Protein AF-A0A811RXB8-F1 (afdb_monomer)

Secondary structure (DSSP, 8-state):
-HHHHHHHHHHHHTTT---HHHHHHHHHHHSHHHHHHHHHHHT-------TT--------------------PPPPHHHHHHHHHHS-------SS--SPPHHHHHHHHHHHHHHHHHHHHHHHHHHHHHTS--TT--GGG--

Sequence (143 aa):
MVLKIAHEWFKGQNKDKSFIYGYLWKVSKEMPKWRRIIQEESTTKRTKLSNSGAYTSSSNQDTEGETISKEERPEGQKKAKARIKGSGKSAAPTPLSNQPSQNMVMYHEALSMKAKTARDKKYKTYLKLLAVDTSNFNEKEKK

Radius of gyration: 33.47 Å; Cα contacts (8 Å, |Δi|>4): 13; chains: 1; bounding box: 54×60×97 Å

Foldseek 3Di:
DVVVVVVVVCCVVPVPDDPVVVVVVVVVCPDPVNVVVVVCVVVDPDDPPDVVRDDDDDDDDPDDDDDDDPPPDPDPPVVVVCVVVVPPDDVDDDPPDPDDPPVVVVVVVVVVVVVVVVVVVVVVVVVVVVPDDCPPPDPVPPD

Mean predicted aligned error: 21.94 Å

Structure (mmCIF, N/CA/C/O backbone):
data_AF-A0A811RXB8-F1
#
_entry.id   AF-A0A811RXB8-F1
#
loop_
_atom_site.group_PDB
_atom_site.id
_atom_site.type_symbol
_atom_site.label_atom_id
_atom_site.label_alt_id
_atom_site.label_comp_id
_atom_site.label_asym_id
_atom_site.label_entity_id
_atom_site.label_seq_id
_atom_site.pdbx_PDB_ins_code
_atom_site.Cartn_x
_atom_site.Cartn_y
_atom_site.Cartn_z
_atom_site.occupancy
_atom_site.B_iso_or_equiv
_atom_site.auth_seq_id
_atom_site.auth_comp_id
_atom_site.auth_asym_id
_atom_site.auth_atom_id
_atom_site.pdbx_PDB_model_num
ATOM 1 N N . MET A 1 1 ? -13.850 7.694 27.747 1.00 64.62 1 MET A N 1
ATOM 2 C CA . MET A 1 1 ? -14.971 8.655 27.629 1.00 64.62 1 MET A CA 1
ATOM 3 C C . MET A 1 1 ? -15.059 9.296 26.245 1.00 64.62 1 MET A C 1
ATOM 5 O O . MET A 1 1 ? -16.130 9.235 25.664 1.00 64.62 1 MET A O 1
ATOM 9 N N . VAL A 1 2 ? -13.958 9.788 25.664 1.00 81.56 2 VAL A N 1
ATOM 10 C CA . VAL A 1 2 ? -13.931 10.514 24.370 1.00 81.56 2 VAL A CA 1
ATOM 11 C C . VAL A 1 2 ? -14.690 9.833 23.216 1.00 81.56 2 VAL A C 1
ATOM 13 O O . VAL A 1 2 ? -15.493 10.476 22.553 1.00 81.56 2 VAL A O 1
ATOM 16 N N . LEU A 1 3 ? -14.506 8.524 23.001 1.00 83.56 3 LEU A N 1
ATOM 17 C CA . LEU A 1 3 ? -15.167 7.817 21.892 1.00 83.56 3 LEU A CA 1
ATOM 18 C C . LEU A 1 3 ? -16.700 7.782 22.017 1.00 83.56 3 LEU A C 1
ATOM 20 O O . LEU A 1 3 ? -17.389 7.818 21.005 1.00 83.56 3 LEU A O 1
ATOM 24 N N . LYS A 1 4 ? -17.233 7.707 23.246 1.00 84.38 4 LYS A N 1
ATOM 25 C CA . LYS A 1 4 ? -18.686 7.696 23.482 1.00 84.38 4 LYS A CA 1
ATOM 26 C C . LYS A 1 4 ? -19.295 9.058 23.138 1.00 84.38 4 LYS A C 1
ATOM 28 O O . LYS A 1 4 ? -20.268 9.106 22.401 1.00 84.38 4 LYS A O 1
ATOM 33 N N . ILE A 1 5 ? -18.635 10.138 23.561 1.00 87.56 5 ILE A N 1
ATOM 34 C CA . ILE A 1 5 ? -19.033 11.519 23.249 1.00 87.56 5 ILE A CA 1
ATOM 35 C C . ILE A 1 5 ? -19.011 11.751 21.731 1.00 87.56 5 ILE A C 1
ATOM 37 O O . ILE A 1 5 ? -19.980 12.240 21.160 1.00 87.56 5 ILE A O 1
ATOM 41 N N . ALA A 1 6 ? -17.939 11.327 21.053 1.00 85.81 6 ALA A N 1
ATOM 42 C CA . ALA A 1 6 ? -17.837 11.438 19.598 1.00 85.81 6 ALA A CA 1
ATOM 43 C C . ALA A 1 6 ? -18.934 10.639 18.867 1.00 85.81 6 ALA A C 1
ATOM 45 O O . ALA A 1 6 ? -19.450 11.086 17.845 1.00 85.81 6 ALA A O 1
ATOM 46 N N . HIS A 1 7 ? -19.309 9.473 19.400 1.00 83.94 7 HIS A N 1
ATOM 47 C CA . HIS A 1 7 ? -20.385 8.651 18.852 1.00 83.94 7 HIS A CA 1
ATOM 48 C C . HIS A 1 7 ? -21.756 9.328 18.987 1.00 83.94 7 HIS A C 1
ATOM 50 O O . HIS A 1 7 ? -22.525 9.349 18.029 1.00 83.94 7 HIS A O 1
ATOM 56 N N . GLU A 1 8 ? -22.043 9.917 20.149 1.00 85.50 8 GLU A N 1
ATOM 57 C CA . GLU A 1 8 ? -23.279 10.667 20.406 1.00 85.50 8 GLU A CA 1
ATOM 58 C C . GLU A 1 8 ? -23.393 11.896 19.496 1.00 85.50 8 GLU A C 1
ATOM 60 O O . GLU A 1 8 ? -24.432 12.108 18.869 1.00 85.50 8 GLU A O 1
ATOM 65 N N . TRP A 1 9 ? -22.299 12.644 19.333 1.00 83.69 9 TRP A N 1
ATOM 66 C CA . TRP A 1 9 ? -22.228 13.778 18.407 1.00 83.69 9 TRP A CA 1
ATOM 67 C C . TRP A 1 9 ? -22.458 13.356 16.953 1.00 83.69 9 TRP A C 1
ATOM 69 O O . TRP A 1 9 ? -23.209 14.003 16.221 1.00 83.69 9 TRP A O 1
ATOM 79 N N . PHE A 1 10 ? -21.847 12.248 16.527 1.00 85.88 10 PHE A N 1
ATOM 80 C CA . PHE A 1 10 ? -22.019 11.734 15.171 1.00 85.88 10 PHE A CA 1
ATOM 81 C C . PHE A 1 10 ? -23.464 11.299 14.902 1.00 85.88 10 PHE A C 1
ATOM 83 O O . PHE A 1 10 ? -23.996 11.591 13.828 1.00 85.88 10 PHE A O 1
ATOM 90 N N . LYS A 1 11 ? -24.110 10.653 15.882 1.00 83.00 11 LYS A N 1
ATOM 91 C CA . LYS A 1 11 ? -25.493 10.173 15.771 1.00 83.00 11 LYS A CA 1
ATOM 92 C C . LYS A 1 11 ? -26.480 11.316 15.513 1.00 83.00 11 LYS A C 1
ATOM 94 O O . LYS A 1 11 ? -27.349 11.173 14.658 1.00 83.00 11 LYS A O 1
ATOM 99 N N . GLY A 1 12 ? -26.298 12.462 16.175 1.00 79.19 12 GLY A N 1
ATOM 100 C CA . GLY A 1 12 ? -27.150 13.642 15.981 1.00 79.19 12 GLY A CA 1
ATOM 101 C C . GLY A 1 12 ? -27.058 14.269 14.583 1.00 79.19 12 GLY A C 1
ATOM 102 O O . GLY A 1 12 ? -28.029 14.846 14.108 1.00 79.19 12 GLY A O 1
ATOM 103 N N . GLN A 1 13 ? -25.916 14.133 13.902 1.00 76.56 13 GLN A N 1
ATOM 104 C CA . GLN A 1 13 ? -25.669 14.763 12.596 1.00 76.56 13 GLN A CA 1
ATOM 105 C C . GLN A 1 13 ? -25.908 13.820 11.402 1.00 76.56 13 GLN A C 1
ATOM 107 O O . GLN A 1 13 ? -26.140 14.281 10.287 1.00 76.56 13 GLN A O 1
ATOM 112 N N . ASN A 1 14 ? -25.847 12.495 11.597 1.00 75.19 14 ASN A N 1
ATOM 113 C CA . ASN A 1 14 ? -25.694 11.536 10.495 1.00 75.19 14 ASN A CA 1
ATOM 114 C C . ASN A 1 14 ? -26.769 10.441 10.407 1.00 75.19 14 ASN A C 1
ATOM 116 O O . ASN A 1 14 ? -26.417 9.314 10.077 1.00 75.19 14 ASN A O 1
ATOM 120 N N . LYS A 1 15 ? -28.058 10.752 10.627 1.00 76.94 15 LYS A N 1
ATOM 121 C CA . LYS A 1 15 ? -29.224 9.877 10.320 1.00 76.94 15 LYS A CA 1
ATOM 122 C C . LYS A 1 15 ? -28.968 8.370 10.562 1.00 76.94 15 LYS A C 1
ATOM 124 O O . LYS A 1 15 ? -29.129 7.565 9.648 1.00 76.94 15 LYS A O 1
ATOM 129 N N . ASP A 1 16 ? -28.476 8.017 11.750 1.00 70.38 16 ASP A N 1
ATOM 130 C CA . ASP A 1 16 ? -28.154 6.639 12.168 1.00 70.38 16 ASP A CA 1
ATOM 131 C C . ASP A 1 16 ? -27.198 5.839 11.255 1.00 70.38 16 ASP A C 1
ATOM 133 O O . ASP A 1 16 ? -27.198 4.607 11.237 1.00 70.38 16 ASP A O 1
ATOM 137 N N . LYS A 1 17 ? -26.310 6.513 10.518 1.00 80.06 17 LYS A N 1
ATOM 138 C CA . LYS A 1 17 ? -25.220 5.846 9.796 1.00 80.06 17 LYS A CA 1
ATOM 139 C C . LYS A 1 17 ? -24.260 5.163 10.772 1.00 80.06 17 LYS A C 1
ATOM 141 O O . LYS A 1 17 ? -23.993 5.654 11.869 1.00 80.06 17 LYS A O 1
ATOM 146 N N . SER A 1 18 ? -23.672 4.048 10.340 1.00 78.69 18 SER A N 1
ATOM 147 C CA . SER A 1 18 ? -22.679 3.319 11.130 1.00 78.69 18 SER A CA 1
ATOM 148 C C . SER A 1 18 ? -21.450 4.188 11.420 1.00 78.69 18 SER A C 1
ATOM 150 O O . SER A 1 18 ? -20.811 4.699 10.496 1.00 78.69 18 SER A O 1
ATOM 152 N N . PHE A 1 19 ? -21.071 4.315 12.692 1.00 82.38 19 PHE A N 1
ATOM 153 C CA . PHE A 1 19 ? -19.889 5.070 13.104 1.00 82.38 19 PHE A CA 1
ATOM 154 C C . PHE A 1 19 ? -18.600 4.276 12.859 1.00 82.38 19 PHE A C 1
ATOM 156 O O . PHE A 1 19 ? -18.084 3.578 13.737 1.00 82.38 19 PHE A O 1
ATOM 163 N N . ILE A 1 20 ? -18.067 4.402 11.642 1.00 85.75 20 ILE A N 1
ATOM 164 C CA . ILE A 1 20 ? -16.865 3.696 11.163 1.00 85.75 20 ILE A CA 1
ATOM 165 C C . ILE A 1 20 ? -15.664 3.916 12.099 1.00 85.75 20 ILE A C 1
ATOM 167 O O . ILE A 1 20 ? -14.911 2.985 12.385 1.00 85.75 20 ILE A O 1
ATOM 171 N N . TYR A 1 21 ? -15.519 5.120 12.654 1.00 84.00 21 TYR A N 1
ATOM 172 C CA . TYR A 1 21 ? -14.443 5.448 13.591 1.00 84.00 21 TYR A CA 1
ATOM 173 C C . TYR A 1 21 ? -14.466 4.603 14.869 1.00 84.00 21 TYR A C 1
ATOM 175 O O . TYR A 1 21 ? -13.408 4.264 15.397 1.00 84.00 21 TYR A O 1
ATOM 183 N N . GLY A 1 22 ? -15.647 4.201 15.346 1.00 86.12 22 GLY A N 1
ATOM 184 C CA . GLY A 1 22 ? -15.766 3.314 16.502 1.00 86.12 22 GLY A CA 1
ATOM 185 C C . GLY A 1 22 ? -15.181 1.932 16.223 1.00 86.12 22 GLY A C 1
ATOM 186 O O . GLY A 1 22 ? -14.481 1.370 17.066 1.00 86.12 22 GLY A O 1
ATOM 187 N N . TYR A 1 23 ? -15.423 1.407 15.022 1.00 86.88 23 TYR A N 1
ATOM 188 C CA . TYR A 1 23 ? -14.842 0.146 14.571 1.00 86.88 23 TYR A CA 1
ATOM 189 C C . TYR A 1 23 ? -13.320 0.255 14.391 1.00 86.88 23 TYR A C 1
ATOM 191 O O . TYR A 1 23 ? -12.575 -0.540 14.966 1.00 86.88 23 TYR A O 1
ATOM 199 N N . LEU A 1 24 ? -12.847 1.286 13.684 1.00 89.12 24 LEU A N 1
ATOM 200 C CA . LEU A 1 24 ? -11.414 1.519 13.454 1.00 89.12 24 LEU A CA 1
ATOM 201 C C . LEU A 1 24 ? -10.625 1.674 14.755 1.00 89.12 24 LEU A C 1
ATOM 203 O O . LEU A 1 24 ? -9.510 1.162 14.872 1.00 89.12 24 LEU A O 1
ATOM 207 N N . TRP A 1 25 ? -11.210 2.344 15.747 1.00 87.00 25 TRP A N 1
ATOM 208 C CA . TRP A 1 25 ? -10.596 2.509 17.057 1.00 87.00 25 TRP A CA 1
ATOM 209 C C . TRP A 1 25 ? -10.450 1.180 17.802 1.00 87.00 25 TRP A C 1
ATOM 211 O O . TRP A 1 25 ? -9.389 0.915 18.367 1.00 87.00 25 TRP A O 1
ATOM 221 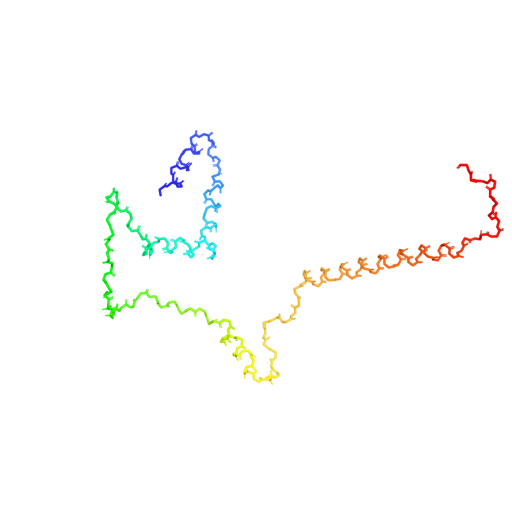N N . LYS A 1 26 ? -11.478 0.317 17.769 1.00 87.56 26 LYS A N 1
ATOM 222 C CA . LYS A 1 26 ? -11.401 -1.032 18.355 1.00 87.56 26 LYS A CA 1
ATOM 223 C C . LYS A 1 26 ? -10.277 -1.837 17.708 1.00 87.56 26 LYS A C 1
ATOM 225 O O . LYS A 1 26 ? -9.412 -2.329 18.418 1.00 87.56 26 LYS A O 1
ATOM 230 N N . VAL A 1 27 ? -10.235 -1.895 16.378 1.00 88.06 27 VAL A N 1
ATOM 231 C CA . VAL A 1 27 ? -9.197 -2.646 15.650 1.00 88.06 27 VAL A CA 1
ATO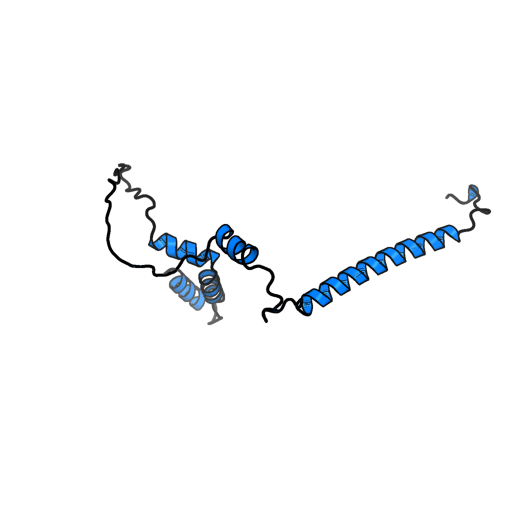M 232 C C . VAL A 1 27 ? -7.798 -2.106 15.955 1.00 88.06 27 VAL A C 1
ATOM 234 O O . VAL A 1 27 ? -6.890 -2.876 16.258 1.00 88.06 27 VAL A O 1
ATOM 237 N N . SER A 1 28 ? -7.630 -0.783 15.944 1.00 87.12 28 SER A N 1
ATOM 238 C CA . SER A 1 28 ? -6.339 -0.139 16.219 1.00 87.12 28 SER A CA 1
ATOM 239 C C . SER A 1 28 ? -5.824 -0.441 17.625 1.00 87.12 28 SER A C 1
ATOM 241 O O . SER A 1 28 ? -4.638 -0.726 17.787 1.00 87.12 28 SER A O 1
ATOM 243 N N . LYS A 1 29 ? -6.702 -0.435 18.638 1.00 83.75 29 LYS A N 1
ATOM 244 C CA . LYS A 1 29 ? -6.326 -0.767 20.021 1.00 83.75 29 LYS A CA 1
ATOM 245 C C . LYS A 1 29 ? -5.842 -2.201 20.181 1.00 83.75 29 LYS A C 1
ATOM 247 O O . LYS A 1 29 ? -4.959 -2.454 20.993 1.00 83.75 29 LYS A O 1
ATOM 252 N N . GLU A 1 30 ? -6.415 -3.122 19.419 1.00 84.19 30 GLU A N 1
ATOM 253 C CA . GLU A 1 30 ? -6.106 -4.546 19.517 1.00 84.19 30 GLU A CA 1
ATOM 254 C C . GLU A 1 30 ? -4.767 -4.907 18.842 1.00 84.19 30 GLU A C 1
ATOM 256 O O . GLU A 1 30 ? -4.226 -5.994 19.067 1.00 84.19 30 GLU A O 1
ATOM 261 N N . MET A 1 31 ? -4.185 -3.993 18.054 1.00 85.88 31 MET A N 1
ATOM 262 C CA . MET A 1 31 ? -2.886 -4.206 17.419 1.00 85.88 31 MET A CA 1
ATOM 263 C C . MET A 1 31 ? -1.740 -4.237 18.451 1.00 85.88 31 MET A C 1
ATOM 265 O O . MET A 1 31 ? -1.657 -3.348 19.304 1.00 85.88 31 MET A O 1
ATOM 269 N N . PRO A 1 32 ? -0.760 -5.156 18.320 1.00 81.00 32 PRO A N 1
ATOM 270 C CA . PRO A 1 32 ? 0.332 -5.316 19.289 1.00 81.00 32 PRO A CA 1
ATOM 271 C C . PRO A 1 32 ? 1.169 -4.052 19.533 1.00 81.00 32 PRO A C 1
ATOM 273 O O . PRO A 1 32 ? 1.660 -3.837 20.639 1.00 81.00 32 PRO A O 1
ATOM 276 N N . LYS A 1 33 ? 1.327 -3.205 18.504 1.00 84.25 33 LYS A N 1
ATOM 277 C CA . LYS A 1 33 ? 2.051 -1.927 18.598 1.00 84.25 33 LYS A CA 1
ATOM 278 C C . LYS A 1 33 ? 1.374 -0.965 19.578 1.00 84.25 33 LYS A C 1
ATOM 280 O O . LYS A 1 33 ? 2.058 -0.337 20.377 1.00 84.25 33 LYS A O 1
ATOM 285 N N . TRP A 1 34 ? 0.049 -0.867 19.512 1.00 83.19 34 TRP A N 1
ATOM 286 C CA . TRP A 1 34 ? -0.736 0.090 20.290 1.00 83.19 34 TRP A CA 1
ATOM 287 C C . TRP A 1 34 ? -1.135 -0.463 21.658 1.00 83.19 34 TRP A C 1
ATOM 289 O O . TRP A 1 34 ? -1.160 0.302 22.617 1.00 83.19 34 TRP A O 1
ATOM 299 N N . ARG A 1 35 ? -1.347 -1.782 21.791 1.00 79.81 35 ARG A N 1
ATOM 300 C CA . ARG A 1 35 ? -1.596 -2.422 23.096 1.00 79.81 35 ARG A CA 1
ATOM 301 C C . ARG A 1 35 ? -0.515 -2.111 24.124 1.00 79.81 35 ARG A C 1
ATOM 303 O O . ARG A 1 35 ? -0.846 -1.735 25.240 1.00 79.81 35 ARG A O 1
ATOM 310 N N . ARG A 1 36 ? 0.759 -2.230 23.732 1.00 75.19 36 ARG A N 1
ATOM 311 C CA . ARG A 1 36 ? 1.898 -1.967 24.625 1.00 75.19 36 ARG A CA 1
ATOM 312 C C . ARG A 1 36 ? 1.878 -0.536 25.146 1.00 75.19 36 ARG A C 1
ATOM 314 O O . ARG A 1 36 ? 1.980 -0.340 26.343 1.00 75.19 36 ARG A O 1
ATOM 321 N N . ILE A 1 37 ? 1.658 0.432 24.259 1.00 76.50 37 ILE A N 1
ATOM 322 C CA . ILE A 1 37 ? 1.651 1.862 24.595 1.00 76.50 37 ILE A CA 1
ATOM 323 C C . ILE A 1 37 ? 0.475 2.200 25.523 1.00 76.50 37 ILE A C 1
ATOM 325 O O . ILE A 1 37 ? 0.654 2.889 26.520 1.00 76.50 37 ILE A O 1
ATOM 329 N N . ILE A 1 38 ? -0.720 1.675 25.230 1.00 72.88 38 ILE A N 1
ATOM 330 C CA . ILE A 1 38 ? -1.927 1.922 26.036 1.00 72.88 38 ILE A CA 1
ATOM 331 C C . ILE A 1 38 ? -1.803 1.284 27.430 1.00 72.88 38 ILE A C 1
ATOM 333 O O . ILE A 1 38 ? -2.290 1.843 28.411 1.00 72.88 38 ILE A O 1
ATOM 337 N N . GLN A 1 39 ? -1.164 0.116 27.531 1.00 65.81 39 GLN A N 1
ATOM 338 C CA . GLN A 1 39 ? -0.915 -0.551 28.810 1.00 65.81 39 GLN A CA 1
ATOM 339 C C . GLN A 1 39 ? 0.203 0.147 29.597 1.00 65.81 39 GLN A C 1
ATOM 341 O O . GLN A 1 39 ? 0.074 0.332 30.804 1.00 65.81 39 GLN A O 1
ATOM 346 N N . GLU A 1 40 ? 1.252 0.612 28.919 1.00 58.94 40 GLU A N 1
ATOM 347 C CA . GLU A 1 40 ? 2.363 1.355 29.518 1.00 58.94 40 GLU A CA 1
ATOM 348 C C . GLU A 1 40 ? 1.906 2.703 30.099 1.00 58.94 40 GLU A C 1
ATOM 350 O O . GLU A 1 40 ? 2.318 3.040 31.210 1.00 58.94 40 GLU A O 1
ATOM 355 N N . GLU A 1 41 ? 0.964 3.397 29.438 1.00 54.72 41 GLU A N 1
ATOM 356 C CA . GLU A 1 41 ? 0.307 4.609 29.961 1.00 54.72 41 GLU A CA 1
ATOM 357 C C . GLU A 1 41 ? -0.378 4.376 31.321 1.00 54.72 41 GLU A C 1
ATOM 359 O O . GLU A 1 41 ? -0.353 5.255 32.187 1.00 54.72 41 GLU A O 1
ATOM 364 N N . SER A 1 42 ? -0.926 3.178 31.558 1.00 55.41 42 SER A N 1
ATOM 365 C CA . SER A 1 42 ? -1.527 2.815 32.853 1.00 55.41 42 SER A CA 1
ATOM 366 C C . SER A 1 42 ? -0.498 2.520 33.953 1.00 55.41 42 SER A C 1
ATOM 368 O O . SER A 1 42 ? -0.833 2.555 35.134 1.00 55.41 42 SER A O 1
ATOM 370 N N . THR A 1 43 ? 0.764 2.289 33.583 1.00 58.62 43 THR A N 1
ATOM 371 C CA . THR A 1 43 ? 1.881 1.990 34.500 1.00 58.62 43 THR A CA 1
ATOM 372 C C . THR A 1 43 ? 2.943 3.090 34.529 1.00 58.62 43 THR A C 1
ATOM 374 O O . THR A 1 43 ? 4.091 2.861 34.913 1.00 58.62 43 THR A O 1
ATOM 377 N N . THR A 1 44 ? 2.584 4.299 34.105 1.00 51.78 44 THR A N 1
ATOM 378 C CA . THR A 1 44 ? 3.537 5.384 33.887 1.00 51.78 44 THR A CA 1
ATOM 379 C C . THR A 1 44 ? 4.210 5.835 35.192 1.00 51.78 44 THR A C 1
ATOM 381 O O . THR A 1 44 ? 3.702 6.693 35.908 1.00 51.78 44 THR A O 1
ATOM 384 N N . LYS A 1 45 ? 5.434 5.347 35.445 1.00 61.59 45 LYS A N 1
ATOM 385 C CA . LYS A 1 45 ? 6.438 5.950 36.351 1.00 61.59 45 LYS A CA 1
ATOM 386 C C . LYS A 1 45 ? 7.058 7.237 35.764 1.00 61.59 45 LYS A C 1
ATOM 388 O O . LYS A 1 45 ? 8.204 7.570 36.053 1.00 61.59 45 LYS A O 1
ATOM 393 N N . ARG A 1 46 ? 6.347 7.957 34.892 1.00 51.16 46 ARG A N 1
ATOM 394 C CA . ARG A 1 46 ? 6.857 9.145 34.193 1.00 51.16 46 ARG A CA 1
ATOM 395 C C . ARG A 1 46 ? 6.207 10.406 34.755 1.00 51.16 46 ARG A C 1
ATOM 397 O O . ARG A 1 46 ? 5.097 10.774 34.398 1.00 51.16 46 ARG A O 1
ATOM 404 N N . THR A 1 47 ? 6.981 11.019 35.644 1.00 50.38 47 THR A N 1
ATOM 405 C CA . THR A 1 47 ? 7.100 12.457 35.910 1.00 50.38 47 THR A CA 1
ATOM 406 C C . THR A 1 47 ? 5.829 13.188 36.339 1.00 50.38 47 THR A C 1
ATOM 408 O O . THR A 1 47 ? 5.109 13.779 35.538 1.00 50.38 47 THR A O 1
ATOM 411 N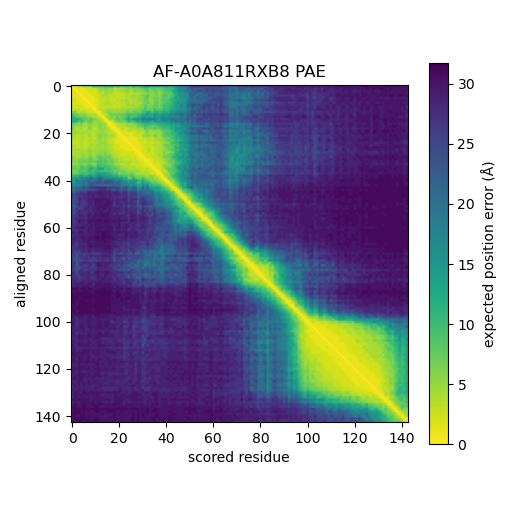 N . LYS A 1 48 ? 5.642 13.257 37.662 1.00 49.50 48 LYS A N 1
ATOM 412 C CA . LYS A 1 48 ? 4.865 14.321 38.299 1.00 49.50 48 LY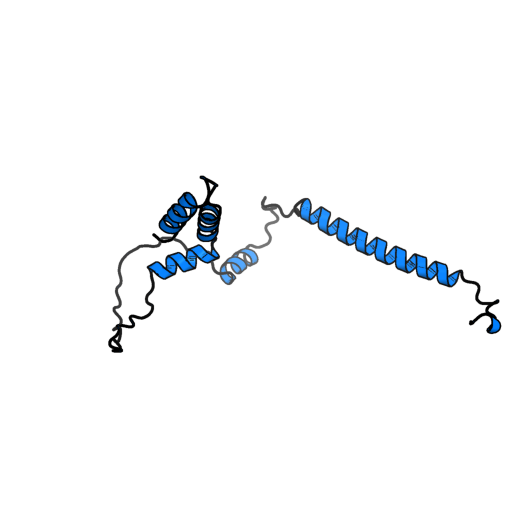S A CA 1
ATOM 413 C C . LYS A 1 48 ? 5.526 15.666 37.980 1.00 49.50 48 LYS A C 1
ATOM 415 O O . LYS A 1 48 ? 6.513 16.027 38.608 1.00 49.50 48 LYS A O 1
ATOM 420 N N . LEU A 1 49 ? 4.982 16.411 37.027 1.00 48.84 49 LEU A N 1
ATOM 421 C CA . LEU A 1 49 ? 5.102 17.864 37.050 1.00 48.84 49 LEU A CA 1
ATOM 422 C C . LEU A 1 49 ? 3.881 18.365 37.816 1.00 48.84 49 LEU A C 1
ATOM 424 O O . LEU A 1 49 ? 2.790 18.478 37.265 1.00 48.84 49 LEU A O 1
ATOM 428 N N . SER A 1 50 ? 4.039 18.582 39.122 1.00 52.53 50 SER A N 1
ATOM 429 C CA . SER A 1 50 ? 3.112 19.464 39.823 1.00 52.53 50 SER A CA 1
ATOM 430 C C . SER A 1 50 ? 3.345 20.887 39.304 1.00 52.53 50 SER A C 1
ATOM 432 O O . SER A 1 50 ? 4.480 21.265 39.009 1.00 52.53 50 SER A O 1
ATOM 434 N N . ASN A 1 51 ? 2.289 21.700 39.233 1.00 53.31 51 ASN A N 1
ATOM 435 C CA . ASN A 1 51 ? 2.353 23.113 38.819 1.00 53.31 51 ASN A CA 1
ATOM 436 C C . ASN A 1 51 ? 3.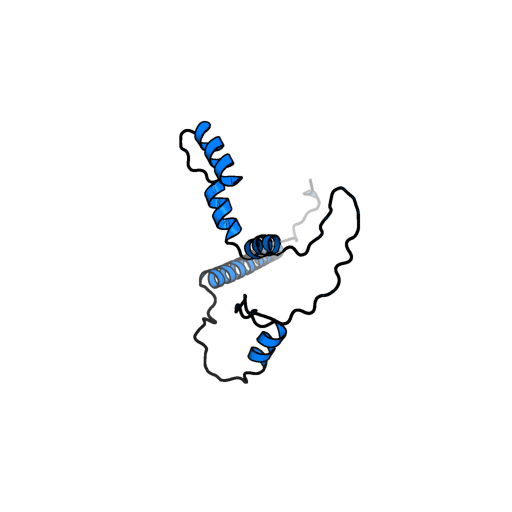293 23.993 39.679 1.00 53.31 51 ASN A C 1
ATOM 438 O O . ASN A 1 51 ? 3.433 25.178 39.408 1.00 53.31 51 ASN A O 1
ATOM 442 N N . SER A 1 52 ? 3.924 23.431 40.715 1.00 60.16 52 SER A N 1
ATOM 443 C CA . SER A 1 52 ? 4.846 24.107 41.629 1.00 60.16 52 SER A CA 1
ATOM 444 C C . SER A 1 52 ? 6.331 23.850 41.320 1.00 60.16 52 SER A C 1
ATOM 446 O O . SER A 1 52 ? 7.179 24.366 42.042 1.00 60.16 52 SER A O 1
ATOM 448 N N . GLY A 1 53 ? 6.678 23.051 40.302 1.00 56.06 53 GLY A N 1
ATOM 449 C CA . GLY A 1 53 ? 8.070 22.924 39.835 1.00 56.06 53 GLY A CA 1
ATOM 450 C C . GLY A 1 53 ? 9.085 22.392 40.861 1.00 56.06 53 GLY A C 1
ATOM 451 O O . GLY A 1 53 ? 10.278 22.634 40.708 1.00 56.06 53 GLY A O 1
ATOM 452 N N . ALA A 1 54 ? 8.646 21.680 41.903 1.00 52.72 54 ALA A N 1
ATOM 453 C CA . ALA A 1 54 ? 9.540 21.107 42.908 1.00 52.72 54 ALA A CA 1
ATOM 454 C C . ALA A 1 54 ? 9.890 19.647 42.573 1.00 52.72 54 ALA A C 1
ATOM 456 O O . ALA A 1 54 ? 9.002 18.810 42.393 1.00 52.72 54 ALA A O 1
ATOM 457 N N . TYR A 1 55 ? 11.186 19.331 42.516 1.00 44.94 55 TYR A N 1
ATOM 458 C CA . TYR A 1 55 ? 11.688 17.968 42.341 1.00 44.94 55 TYR A CA 1
ATOM 459 C C . TYR A 1 55 ? 11.428 17.148 43.610 1.00 44.94 55 TYR A C 1
ATOM 461 O O . TYR A 1 55 ? 12.009 17.417 44.658 1.00 44.94 55 TYR A O 1
ATOM 469 N N . THR A 1 56 ? 10.594 16.112 43.528 1.00 51.56 56 THR A N 1
ATOM 470 C CA . THR A 1 56 ? 10.580 15.064 44.556 1.00 51.56 56 THR A CA 1
ATOM 471 C C . THR A 1 56 ? 11.613 14.012 44.168 1.00 51.56 56 THR A C 1
ATOM 473 O O . THR A 1 56 ? 11.374 13.227 43.247 1.00 51.56 56 THR A O 1
ATOM 476 N N . SER A 1 57 ? 12.761 13.998 44.846 1.00 43.38 57 SER A N 1
ATOM 477 C CA . SER A 1 57 ? 13.721 12.895 44.757 1.00 43.38 57 SER A CA 1
ATOM 478 C C . SER A 1 57 ? 13.031 11.600 45.186 1.00 43.38 57 SER A C 1
ATOM 480 O O . SER A 1 57 ? 12.672 11.427 46.348 1.00 43.38 57 SER A O 1
ATOM 482 N N . SER A 1 58 ? 12.798 10.704 44.228 1.00 50.47 58 SER A N 1
ATOM 483 C CA . SER A 1 58 ? 12.243 9.376 44.480 1.00 50.47 58 SER A CA 1
ATOM 484 C C . SER A 1 58 ? 13.320 8.512 45.131 1.00 50.47 58 SER A C 1
ATOM 486 O O . SER A 1 58 ? 14.172 7.963 44.439 1.00 50.47 58 SER A O 1
ATOM 488 N N . SER A 1 59 ? 13.284 8.425 46.460 1.00 49.94 59 SER A N 1
ATOM 489 C CA . SER A 1 59 ? 14.057 7.465 47.249 1.00 49.94 59 SER A CA 1
ATOM 490 C C . SER A 1 59 ? 13.714 6.035 46.810 1.00 49.94 59 SER A C 1
ATOM 492 O O . SER A 1 59 ? 12.535 5.695 46.691 1.00 49.94 59 SER A O 1
ATOM 494 N N . ASN A 1 60 ? 14.730 5.221 46.519 1.00 40.06 60 ASN A N 1
ATOM 495 C CA . ASN A 1 60 ? 14.561 3.833 46.096 1.00 40.06 60 ASN A CA 1
ATOM 496 C C . ASN A 1 60 ? 13.994 3.014 47.261 1.00 40.06 60 ASN A C 1
ATOM 498 O O . ASN A 1 60 ? 14.677 2.809 48.260 1.00 40.06 60 ASN A O 1
ATOM 502 N N . GLN A 1 61 ? 12.754 2.543 47.132 1.00 38.72 61 GLN A N 1
ATOM 503 C CA . GLN A 1 61 ? 12.275 1.425 47.934 1.00 38.72 61 GLN A CA 1
ATOM 504 C C . GLN A 1 61 ? 12.561 0.138 47.165 1.00 38.72 61 GLN A C 1
ATOM 506 O O . GLN A 1 61 ? 11.926 -0.145 46.146 1.00 38.72 61 GLN A O 1
ATOM 511 N N . ASP A 1 62 ? 13.531 -0.622 47.664 1.00 41.84 62 ASP A N 1
ATOM 512 C CA . ASP A 1 62 ? 13.611 -2.056 47.431 1.00 41.84 62 ASP A CA 1
ATOM 513 C C . ASP A 1 62 ? 12.371 -2.675 48.091 1.00 41.84 62 ASP A C 1
ATOM 515 O O . ASP A 1 62 ? 12.229 -2.697 49.311 1.00 41.84 62 ASP A O 1
ATOM 519 N N . THR A 1 63 ? 11.391 -3.064 47.276 1.00 39.09 63 THR A N 1
ATOM 520 C CA . THR A 1 63 ? 10.204 -3.798 47.725 1.00 39.09 63 THR A CA 1
ATOM 521 C C . THR A 1 63 ? 10.163 -5.112 46.972 1.00 39.09 63 THR A C 1
ATOM 523 O O . THR A 1 63 ? 9.666 -5.229 45.852 1.00 39.09 63 THR A O 1
ATOM 526 N N . GLU A 1 64 ? 10.762 -6.100 47.613 1.00 42.81 64 GLU A N 1
ATOM 527 C CA . GLU A 1 64 ? 10.508 -7.511 47.398 1.00 42.81 64 GLU A CA 1
ATOM 528 C C . GLU A 1 64 ? 9.050 -7.847 47.765 1.00 42.81 64 GLU A C 1
ATOM 530 O O . GLU A 1 64 ? 8.639 -7.690 48.910 1.00 42.81 64 GLU A O 1
ATOM 535 N N . GLY A 1 65 ? 8.249 -8.283 46.781 1.00 36.88 65 GLY A N 1
ATOM 536 C CA . GLY A 1 65 ? 6.899 -8.808 47.024 1.00 36.88 65 GLY A CA 1
ATOM 537 C C . GLY A 1 65 ? 5.916 -8.734 45.846 1.00 36.88 65 GLY A C 1
ATOM 538 O O . GLY A 1 65 ? 5.478 -7.662 45.456 1.00 36.88 65 GLY A O 1
ATOM 539 N N . GLU A 1 66 ? 5.526 -9.915 45.355 1.00 34.66 66 GLU A N 1
ATOM 540 C CA . GLU A 1 66 ? 4.215 -10.255 44.759 1.00 34.66 66 GLU A CA 1
ATOM 541 C C . GLU A 1 66 ? 3.842 -9.861 43.307 1.00 34.66 66 GLU A C 1
ATOM 543 O O . GLU A 1 66 ? 3.150 -8.898 42.99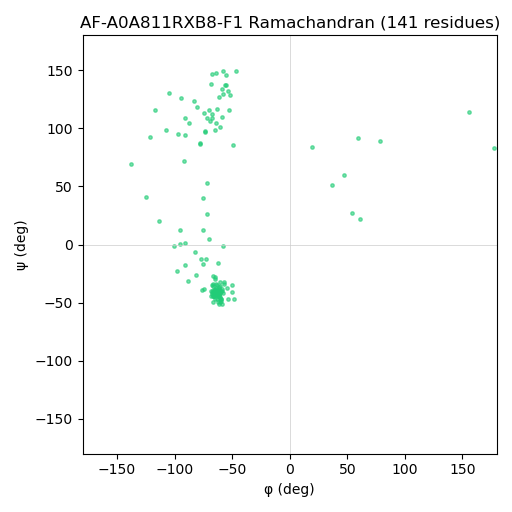3 1.00 34.66 66 GLU A O 1
ATOM 548 N N . THR A 1 67 ? 4.199 -10.776 42.398 1.00 46.50 67 THR A N 1
ATOM 549 C CA . THR A 1 67 ? 3.240 -11.592 41.614 1.00 46.50 67 THR A CA 1
ATOM 550 C C . THR A 1 67 ? 2.044 -10.910 40.926 1.00 46.50 67 THR A C 1
ATOM 552 O O . THR A 1 67 ? 0.911 -11.341 41.115 1.00 46.50 67 THR A O 1
ATOM 555 N N . ILE A 1 68 ? 2.255 -9.964 40.005 1.00 41.34 68 ILE A N 1
ATOM 556 C CA . ILE A 1 68 ? 1.241 -9.637 38.974 1.00 41.34 68 ILE A CA 1
ATOM 557 C C . ILE A 1 68 ? 1.915 -9.439 37.607 1.00 41.34 68 ILE A C 1
ATOM 559 O O . ILE A 1 68 ? 2.042 -8.335 37.091 1.00 41.34 68 ILE A O 1
ATOM 563 N N . SER A 1 69 ? 2.428 -10.527 37.032 1.00 44.47 69 SER A N 1
ATOM 564 C CA . SER A 1 69 ? 2.519 -10.750 35.575 1.00 44.47 69 SER A CA 1
ATOM 565 C C . SER A 1 69 ? 3.216 -12.085 35.312 1.00 44.47 69 SER A C 1
ATOM 567 O O . SER A 1 69 ? 4.408 -12.154 35.032 1.00 44.47 69 SER A O 1
ATOM 569 N N . LYS A 1 70 ? 2.460 -13.187 35.369 1.00 51.31 70 LYS A N 1
ATOM 570 C CA . LYS A 1 70 ? 2.898 -14.471 34.793 1.00 51.31 70 LYS A CA 1
ATOM 571 C C . LYS A 1 70 ? 2.784 -14.464 33.260 1.00 51.31 70 LYS A C 1
ATOM 573 O O . LYS A 1 70 ? 2.344 -15.445 32.674 1.00 51.31 70 LYS A O 1
ATOM 578 N N . GLU A 1 71 ? 3.133 -13.364 32.597 1.00 54.88 71 GLU A N 1
ATOM 579 C CA . GLU A 1 71 ? 3.298 -13.390 31.146 1.00 54.88 71 GLU A CA 1
ATOM 580 C C . GLU A 1 71 ? 4.790 -13.568 30.880 1.00 54.88 71 GLU A C 1
ATOM 582 O O . GLU A 1 71 ? 5.581 -12.623 30.964 1.00 54.88 71 GLU A O 1
ATOM 587 N N . GLU A 1 72 ? 5.190 -14.828 30.671 1.00 62.28 72 GLU A N 1
ATOM 588 C CA . GLU A 1 72 ? 6.550 -15.159 30.259 1.00 62.28 72 GLU A CA 1
ATOM 589 C C . GLU A 1 72 ? 6.885 -14.337 29.015 1.00 62.28 72 GLU A C 1
ATOM 591 O O . GLU A 1 72 ? 6.270 -14.476 27.955 1.00 62.28 72 GLU A O 1
ATOM 596 N N . ARG A 1 73 ? 7.869 -13.443 29.154 1.00 62.94 73 ARG A N 1
ATOM 597 C CA . ARG A 1 73 ? 8.400 -12.694 28.020 1.00 62.94 73 ARG A CA 1
ATOM 598 C C . ARG A 1 73 ? 8.818 -13.701 26.943 1.00 62.94 73 ARG A C 1
ATOM 600 O O . ARG A 1 73 ? 9.546 -14.640 27.270 1.00 62.94 73 ARG A O 1
ATOM 607 N N . PRO A 1 74 ? 8.432 -13.502 25.671 1.00 67.06 74 PRO A N 1
ATOM 608 C CA . PRO A 1 74 ? 8.897 -14.374 24.605 1.00 67.06 74 PRO A CA 1
ATOM 609 C C . PRO A 1 74 ? 10.425 -14.381 24.591 1.00 67.06 74 PRO A C 1
ATOM 611 O O . PRO A 1 74 ? 11.064 -13.335 24.755 1.00 67.06 74 PRO A O 1
ATOM 614 N N . GLU A 1 75 ? 11.005 -15.571 24.427 1.00 66.50 75 GLU A N 1
ATOM 615 C CA . GLU A 1 75 ? 12.452 -15.749 24.477 1.00 66.50 75 GLU A CA 1
ATOM 616 C C . GLU A 1 75 ? 13.156 -14.768 23.534 1.00 66.50 75 GLU A C 1
ATOM 618 O O . GLU A 1 75 ? 12.836 -14.660 22.347 1.00 66.50 75 GLU A O 1
ATOM 623 N N . GLY A 1 76 ? 14.145 -14.048 24.068 1.00 70.81 76 GLY A N 1
ATOM 624 C CA . GLY A 1 76 ? 14.920 -13.090 23.292 1.00 70.81 76 GLY A CA 1
ATOM 625 C C . GLY A 1 76 ? 15.543 -13.737 22.052 1.00 70.81 76 GLY A C 1
ATOM 626 O O . GLY A 1 76 ? 15.972 -14.893 22.076 1.00 70.81 76 GLY A O 1
ATOM 627 N N . GLN A 1 77 ? 15.651 -12.963 20.968 1.00 68.38 77 GLN A N 1
ATOM 628 C CA . GLN A 1 77 ? 16.084 -13.432 19.645 1.00 68.38 77 GLN A CA 1
ATOM 629 C C . GLN A 1 77 ? 17.387 -14.256 19.672 1.00 68.38 77 GLN A C 1
ATOM 631 O O . GLN A 1 77 ? 17.523 -15.215 18.914 1.00 68.38 77 GLN A O 1
ATOM 636 N N . LYS A 1 78 ? 18.339 -13.921 20.557 1.00 70.19 78 LYS A N 1
ATOM 637 C CA . LYS A 1 78 ? 19.594 -14.675 20.735 1.00 70.19 78 LYS A CA 1
ATOM 638 C C . LYS A 1 78 ? 19.375 -16.082 21.303 1.00 70.19 78 LYS A C 1
ATOM 640 O O . LYS A 1 78 ? 20.000 -17.019 20.816 1.00 70.19 78 LYS A O 1
ATOM 645 N N . LYS A 1 79 ? 18.478 -16.248 22.279 1.00 69.81 79 LYS A N 1
ATOM 646 C CA . LYS A 1 79 ? 18.187 -17.544 22.916 1.00 69.81 79 LYS A CA 1
ATOM 647 C C . LYS A 1 79 ? 17.321 -18.428 22.012 1.00 69.81 79 LYS A C 1
ATOM 649 O O . LYS A 1 79 ? 17.629 -19.603 21.834 1.00 69.81 79 LYS A O 1
ATOM 654 N N . ALA A 1 80 ? 16.349 -17.830 21.317 1.00 61.91 80 ALA A N 1
ATOM 655 C CA . ALA A 1 80 ? 15.554 -18.513 20.296 1.00 61.91 80 ALA A CA 1
ATOM 656 C C . ALA A 1 80 ? 16.422 -19.024 19.127 1.00 61.91 80 ALA A C 1
ATOM 658 O O . ALA A 1 80 ? 16.311 -20.181 18.718 1.00 61.91 80 ALA A O 1
ATOM 659 N N . LYS A 1 81 ? 17.357 -18.199 18.626 1.00 67.00 81 LYS A N 1
ATOM 660 C CA . LYS A 1 81 ? 18.319 -18.633 17.598 1.00 67.00 81 LYS A CA 1
ATOM 661 C C . LYS A 1 81 ? 19.299 -19.689 18.112 1.00 67.00 81 LYS A C 1
ATOM 663 O O . LYS A 1 81 ? 19.677 -20.562 17.339 1.00 67.00 81 LYS A O 1
ATOM 668 N N . ALA A 1 82 ? 19.695 -19.639 19.385 1.00 64.50 82 ALA A N 1
ATOM 669 C CA . ALA A 1 82 ? 20.558 -20.656 19.984 1.00 64.50 82 ALA A CA 1
ATOM 670 C C . ALA A 1 82 ? 19.859 -22.022 20.087 1.00 64.50 82 ALA A C 1
ATOM 672 O O . ALA A 1 82 ? 20.485 -23.026 19.766 1.00 64.50 82 ALA A O 1
ATOM 673 N N . ARG A 1 83 ? 18.559 -22.069 20.422 1.00 61.81 83 ARG A N 1
ATOM 674 C CA . ARG A 1 83 ? 17.756 -23.308 20.365 1.00 61.81 83 ARG A CA 1
ATOM 675 C C . ARG A 1 83 ? 17.701 -23.903 18.958 1.00 61.81 83 ARG A C 1
ATOM 677 O O . ARG A 1 83 ? 17.959 -25.087 18.793 1.00 61.81 83 ARG A O 1
ATOM 684 N N . ILE A 1 84 ? 17.427 -23.077 17.947 1.00 59.38 84 ILE A N 1
ATOM 685 C CA . ILE A 1 84 ? 17.340 -23.530 16.546 1.00 59.38 84 ILE A CA 1
ATOM 686 C C . ILE A 1 84 ? 18.712 -23.971 16.010 1.00 59.38 84 ILE A C 1
ATOM 688 O O . ILE A 1 84 ? 18.798 -24.902 15.217 1.00 59.38 84 ILE A O 1
ATOM 692 N N . LYS A 1 85 ? 19.800 -23.319 16.438 1.00 61.28 85 LYS A N 1
ATOM 693 C CA . LYS A 1 85 ? 21.166 -23.667 16.013 1.00 61.28 85 LYS A CA 1
ATOM 694 C C . LYS A 1 85 ? 21.751 -24.856 16.791 1.00 61.28 85 LYS A C 1
ATOM 696 O O . LYS A 1 85 ? 22.629 -25.533 16.269 1.00 61.28 85 LYS A O 1
ATOM 701 N N . GLY A 1 86 ? 21.288 -25.082 18.023 1.00 53.53 86 GLY A N 1
ATOM 702 C CA . GLY A 1 86 ? 21.747 -26.136 18.931 1.00 53.53 86 GLY A CA 1
ATOM 703 C C . GLY A 1 86 ? 20.979 -27.455 18.820 1.00 53.53 86 GLY A C 1
ATOM 704 O O . GLY A 1 86 ? 21.510 -28.484 19.230 1.00 53.53 86 GLY A O 1
ATOM 705 N N . SER A 1 87 ? 19.775 -27.473 18.229 1.00 52.81 87 SER A N 1
ATOM 706 C CA . SER A 1 87 ? 19.168 -28.735 17.801 1.00 52.81 87 SER A CA 1
ATOM 707 C C . SER A 1 87 ? 19.911 -29.213 16.559 1.00 52.81 87 SER A C 1
ATOM 709 O O . SER A 1 87 ? 19.677 -28.733 15.446 1.00 52.81 87 SER A O 1
ATOM 711 N N . GLY A 1 88 ? 20.859 -30.126 16.769 1.00 51.72 88 GLY A N 1
ATOM 712 C CA . GLY A 1 88 ? 21.510 -30.862 15.695 1.00 51.72 88 GLY A CA 1
ATOM 713 C C . GLY A 1 88 ? 20.475 -31.395 14.707 1.00 51.72 88 GLY A C 1
ATOM 714 O O . GLY A 1 88 ? 19.335 -31.662 15.074 1.00 51.72 88 GLY A O 1
ATOM 715 N N . LYS A 1 89 ? 20.889 -31.494 13.444 1.00 53.25 89 LYS A N 1
ATOM 716 C CA . LYS A 1 89 ? 20.114 -31.985 12.302 1.00 53.25 89 LYS A CA 1
ATOM 717 C C . LYS A 1 89 ? 19.439 -33.327 12.630 1.00 53.25 89 LYS A C 1
ATOM 719 O O . LYS A 1 89 ? 19.985 -34.379 12.316 1.00 53.25 89 LYS A O 1
ATOM 724 N N . SER A 1 90 ? 18.258 -33.316 13.236 1.00 44.75 90 SER A N 1
ATOM 725 C CA . SER A 1 90 ? 17.354 -34.450 13.157 1.00 44.75 90 SER A CA 1
ATOM 726 C C . SER A 1 90 ? 16.661 -34.330 11.808 1.00 44.75 90 SER A C 1
ATOM 728 O O . SER A 1 90 ? 16.011 -33.335 11.491 1.00 44.75 90 SER A O 1
ATOM 730 N N . ALA A 1 91 ? 16.878 -35.334 10.967 1.00 48.72 91 ALA A N 1
ATOM 731 C CA . ALA A 1 91 ? 16.237 -35.490 9.671 1.00 48.72 91 ALA A CA 1
ATOM 732 C C . ALA A 1 91 ? 14.753 -35.873 9.838 1.00 48.72 91 ALA A C 1
ATOM 734 O O . ALA A 1 91 ? 14.298 -36.877 9.304 1.00 48.72 91 ALA A O 1
ATOM 735 N N . ALA A 1 92 ? 14.003 -35.095 10.617 1.00 50.97 92 ALA A N 1
ATOM 736 C CA . ALA A 1 92 ? 12.565 -35.228 10.763 1.00 50.97 92 ALA A CA 1
ATOM 737 C C . ALA A 1 92 ? 11.924 -33.937 10.235 1.00 50.97 92 ALA A C 1
ATOM 739 O O . ALA A 1 92 ? 12.187 -32.864 10.785 1.00 50.97 92 ALA A O 1
ATOM 740 N N . PRO A 1 93 ? 11.126 -33.991 9.155 1.00 48.34 93 PRO A N 1
ATOM 741 C CA . PRO A 1 93 ? 10.442 -32.811 8.662 1.00 48.34 93 PRO A CA 1
ATOM 742 C C . PRO A 1 93 ? 9.387 -32.398 9.693 1.00 48.34 93 PRO A C 1
ATOM 744 O O . PRO A 1 93 ? 8.376 -33.071 9.880 1.00 48.34 93 PRO A O 1
ATOM 747 N N . THR A 1 94 ? 9.624 -31.286 10.383 1.00 50.25 94 THR A N 1
ATOM 748 C CA . THR A 1 94 ? 8.610 -30.618 11.203 1.00 50.25 94 THR A CA 1
ATOM 749 C C . THR A 1 94 ? 7.420 -30.249 10.301 1.00 50.25 94 THR A C 1
ATOM 751 O O . THR A 1 94 ? 7.642 -29.683 9.228 1.00 50.25 94 THR A O 1
ATOM 754 N N . PRO A 1 95 ? 6.156 -30.501 10.696 1.00 53.34 95 PRO A N 1
ATOM 755 C CA . PRO A 1 95 ? 4.983 -30.342 9.825 1.00 53.34 95 PRO A CA 1
ATOM 756 C C . PRO A 1 95 ? 4.558 -28.879 9.603 1.00 53.34 95 PRO A C 1
ATOM 758 O O . PRO A 1 95 ? 3.472 -28.617 9.092 1.00 53.34 95 PRO A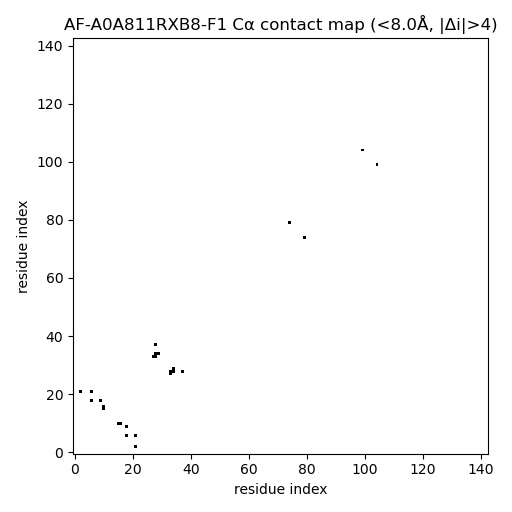 O 1
ATOM 761 N N . LEU A 1 96 ? 5.391 -27.902 9.972 1.00 53.31 96 LEU A N 1
ATOM 762 C CA . LEU A 1 96 ? 5.094 -26.483 9.792 1.00 53.31 96 LEU A CA 1
ATOM 763 C C . LEU A 1 96 ? 5.644 -26.002 8.443 1.00 53.31 96 LEU A C 1
ATOM 765 O O . LEU A 1 96 ? 6.675 -25.343 8.364 1.00 53.31 96 LEU A O 1
ATOM 769 N N . SER A 1 97 ? 4.959 -26.451 7.388 1.00 55.12 97 SER A N 1
ATOM 770 C CA . SER A 1 97 ? 5.004 -25.998 5.991 1.00 55.12 97 SER A CA 1
ATOM 771 C C . SER A 1 97 ? 6.252 -25.204 5.563 1.00 55.12 97 SER A C 1
ATOM 773 O O . SER A 1 97 ? 6.220 -23.983 5.426 1.00 55.12 97 SER A O 1
ATOM 775 N N . ASN A 1 98 ? 7.321 -25.913 5.199 1.00 61.28 98 ASN A N 1
ATOM 776 C CA . ASN A 1 98 ? 8.389 -25.360 4.350 1.00 61.28 98 ASN A CA 1
ATOM 777 C C . ASN A 1 98 ? 7.936 -25.135 2.888 1.00 61.28 98 ASN A C 1
ATOM 779 O O . ASN A 1 98 ? 8.751 -24.798 2.034 1.00 61.28 98 ASN A O 1
ATOM 783 N N . GLN A 1 99 ? 6.654 -25.351 2.578 1.00 69.62 99 GLN A N 1
ATOM 784 C CA . GLN A 1 99 ? 6.094 -25.121 1.253 1.00 69.62 99 GLN A CA 1
ATOM 785 C C . GLN A 1 99 ? 5.736 -23.637 1.105 1.00 69.62 99 GLN A C 1
ATOM 787 O O . GLN A 1 99 ? 4.964 -23.120 1.920 1.00 69.62 99 GLN A O 1
ATOM 792 N N . PRO A 1 100 ? 6.278 -22.934 0.093 1.00 77.62 100 PRO A N 1
ATOM 793 C CA . PRO A 1 100 ? 5.857 -21.575 -0.212 1.00 77.62 100 PRO A CA 1
ATOM 794 C C . PRO A 1 100 ? 4.344 -21.555 -0.436 1.00 77.62 100 PRO A C 1
ATOM 796 O O . PRO A 1 100 ? 3.799 -22.438 -1.099 1.00 77.62 100 PRO A O 1
ATOM 799 N N . SER A 1 101 ? 3.652 -20.552 0.108 1.00 82.94 101 SER A N 1
ATOM 800 C CA . SER A 1 101 ? 2.220 -20.407 -0.153 1.00 82.94 101 SER A CA 1
ATOM 801 C C . SER A 1 101 ? 1.977 -20.272 -1.657 1.00 82.94 101 SER A C 1
ATOM 803 O O . SER A 1 101 ? 2.807 -19.721 -2.383 1.00 82.94 101 SER A O 1
ATOM 805 N N . GLN A 1 102 ? 0.826 -20.743 -2.135 1.00 89.81 102 GLN A N 1
ATOM 806 C CA . GLN A 1 102 ? 0.476 -20.691 -3.557 1.00 89.81 102 GLN A CA 1
ATOM 807 C C . GLN A 1 102 ? 0.666 -19.280 -4.143 1.00 89.81 102 GLN A C 1
ATOM 809 O O . GLN A 1 102 ? 1.255 -19.127 -5.207 1.00 89.81 102 GLN A O 1
ATOM 814 N N . ASN A 1 103 ? 0.291 -18.235 -3.398 1.00 90.38 103 ASN A N 1
ATOM 815 C CA . ASN A 1 103 ? 0.490 -16.841 -3.806 1.00 90.38 103 ASN A CA 1
ATOM 816 C C . ASN A 1 103 ? 1.969 -16.467 -3.998 1.00 90.38 103 ASN A C 1
ATOM 818 O O . ASN A 1 103 ? 2.298 -15.730 -4.926 1.00 90.38 103 ASN A O 1
ATOM 822 N N . MET A 1 104 ? 2.864 -16.977 -3.148 1.00 88.19 104 MET A N 1
ATOM 823 C CA . MET A 1 104 ? 4.303 -16.747 -3.287 1.00 88.19 104 MET A CA 1
ATOM 824 C C . MET A 1 104 ? 4.859 -17.443 -4.530 1.00 88.19 104 MET A C 1
ATOM 826 O O . MET A 1 104 ? 5.641 -16.838 -5.261 1.00 88.19 104 MET A O 1
ATOM 830 N N . VAL A 1 105 ? 4.420 -18.675 -4.812 1.00 91.06 105 VAL A N 1
ATOM 831 C CA . VAL A 1 105 ? 4.818 -19.406 -6.028 1.00 91.06 105 VAL A CA 1
ATOM 832 C C . VAL A 1 105 ? 4.386 -18.639 -7.279 1.00 91.06 105 VAL A C 1
ATOM 834 O O . VAL A 1 105 ? 5.225 -18.343 -8.130 1.00 91.06 105 VAL A O 1
ATOM 837 N N . MET A 1 106 ? 3.118 -18.220 -7.337 1.00 94.00 106 MET A N 1
ATOM 838 C CA . MET A 1 106 ? 2.573 -17.453 -8.464 1.00 94.00 106 MET A CA 1
ATOM 839 C C . MET A 1 106 ? 3.314 -16.124 -8.672 1.00 94.00 106 MET A C 1
ATOM 841 O O . MET A 1 106 ? 3.593 -15.731 -9.805 1.00 94.00 106 MET A O 1
ATOM 845 N N . TYR A 1 107 ? 3.677 -15.431 -7.587 1.00 94.25 107 TYR A N 1
ATOM 846 C CA . TYR A 1 107 ? 4.447 -14.188 -7.662 1.00 94.25 107 TYR A CA 1
ATOM 847 C C . TYR A 1 107 ? 5.845 -14.406 -8.259 1.00 94.25 107 TYR A C 1
ATOM 849 O O . TYR A 1 107 ? 6.262 -13.673 -9.162 1.00 94.25 107 TYR A O 1
ATOM 857 N N . HIS A 1 108 ? 6.567 -15.426 -7.791 1.00 94.25 108 HIS A N 1
ATOM 858 C CA . HIS A 1 108 ? 7.894 -15.754 -8.312 1.00 94.25 108 HIS A CA 1
ATOM 859 C C . HIS A 1 108 ? 7.848 -16.203 -9.777 1.00 94.25 108 HIS A C 1
ATOM 861 O O . HIS A 1 108 ? 8.696 -15.790 -10.574 1.00 94.25 108 HIS A O 1
ATOM 867 N N . GLU A 1 109 ? 6.835 -16.981 -10.153 1.00 94.81 109 GLU A N 1
ATOM 868 C CA . GLU A 1 109 ? 6.612 -17.393 -11.536 1.00 94.81 109 GLU A CA 1
ATOM 869 C C . GLU A 1 109 ? 6.355 -16.183 -12.443 1.00 94.81 109 GLU A C 1
ATOM 871 O O . GLU A 1 109 ? 7.063 -16.005 -13.441 1.00 94.81 109 GLU A O 1
ATOM 876 N N . ALA A 1 110 ? 5.444 -15.285 -12.056 1.00 94.75 110 ALA A N 1
ATOM 877 C CA . ALA A 1 110 ? 5.140 -14.068 -12.808 1.00 94.75 110 ALA A CA 1
ATOM 878 C C . ALA A 1 110 ? 6.378 -13.173 -13.003 1.00 94.75 110 ALA A C 1
ATOM 880 O O . ALA A 1 110 ? 6.620 -12.666 -14.105 1.00 94.75 110 ALA A O 1
ATOM 881 N N . LEU A 1 111 ? 7.207 -13.012 -11.965 1.00 94.75 111 LEU A N 1
ATOM 882 C CA . LEU A 1 111 ? 8.476 -12.286 -12.067 1.00 94.75 111 LEU A CA 1
ATOM 883 C C . LEU A 1 111 ? 9.442 -12.952 -13.050 1.00 94.75 111 LEU A C 1
ATOM 885 O O . LEU A 1 111 ? 10.056 -12.267 -13.875 1.00 94.75 111 LEU A O 1
ATOM 889 N N . SER A 1 112 ? 9.563 -14.279 -12.992 1.00 94.44 112 SER A N 1
ATOM 890 C CA . SER A 1 112 ? 10.441 -15.032 -13.888 1.00 94.44 112 SER A CA 1
ATOM 891 C C . SER A 1 112 ? 10.003 -14.908 -15.355 1.00 94.44 112 SER A C 1
ATOM 893 O O . SER A 1 112 ? 10.839 -14.687 -16.235 1.00 94.44 112 SER A O 1
ATOM 895 N N . MET A 1 113 ? 8.693 -14.938 -15.620 1.00 94.38 113 MET A N 1
ATOM 896 C CA . MET A 1 113 ? 8.120 -14.768 -16.957 1.00 94.38 113 MET A CA 1
ATOM 897 C C . MET A 1 113 ? 8.311 -13.341 -17.477 1.00 94.38 113 MET A C 1
ATOM 899 O O . MET A 1 113 ? 8.694 -13.136 -18.634 1.00 94.38 113 MET A O 1
ATOM 903 N N . LYS A 1 114 ? 8.149 -12.330 -16.616 1.00 93.31 114 LYS A N 1
ATOM 904 C CA . LYS A 1 114 ? 8.439 -10.932 -16.967 1.00 93.31 114 LYS A CA 1
ATOM 905 C C . LYS A 1 114 ? 9.919 -10.724 -17.313 1.00 93.31 114 LYS A C 1
ATOM 907 O O . LYS A 1 114 ? 10.236 -10.005 -18.260 1.00 93.31 114 LYS A O 1
ATOM 912 N N . ALA A 1 115 ? 10.830 -11.380 -16.595 1.00 94.25 115 ALA A N 1
ATOM 913 C CA . ALA A 1 115 ? 12.261 -11.312 -16.885 1.00 94.25 115 ALA A CA 1
ATOM 914 C C . ALA A 1 115 ? 12.624 -11.990 -18.219 1.00 94.25 115 ALA A C 1
ATOM 916 O O . ALA A 1 115 ? 13.391 -11.423 -19.001 1.00 94.25 115 ALA A O 1
ATOM 917 N N . LYS A 1 116 ? 12.051 -13.168 -18.508 1.00 93.88 116 LYS A N 1
ATOM 918 C CA . LYS A 1 116 ? 12.242 -13.876 -19.789 1.00 93.88 116 LYS A CA 1
ATOM 919 C C . LYS A 1 116 ? 11.732 -13.046 -20.967 1.00 93.88 116 LYS A C 1
ATOM 921 O O . LYS A 1 116 ? 12.499 -12.739 -21.872 1.00 93.88 116 LYS A O 1
ATOM 926 N N . THR A 1 117 ? 10.496 -12.554 -20.891 1.00 94.12 117 THR A N 1
ATOM 927 C CA . THR A 1 117 ? 9.906 -11.733 -21.964 1.00 94.12 117 THR A CA 1
ATOM 928 C C . THR A 1 117 ? 10.687 -10.442 -22.228 1.00 94.12 117 THR A C 1
ATOM 930 O O . THR A 1 117 ? 10.819 -10.027 -23.379 1.00 94.12 117 THR A O 1
ATOM 933 N N . ALA A 1 118 ? 11.245 -9.803 -21.194 1.00 94.81 118 ALA A N 1
ATOM 934 C CA . ALA A 1 118 ? 12.112 -8.639 -21.368 1.00 94.81 118 ALA A CA 1
ATOM 935 C C . ALA A 1 118 ? 13.422 -8.981 -22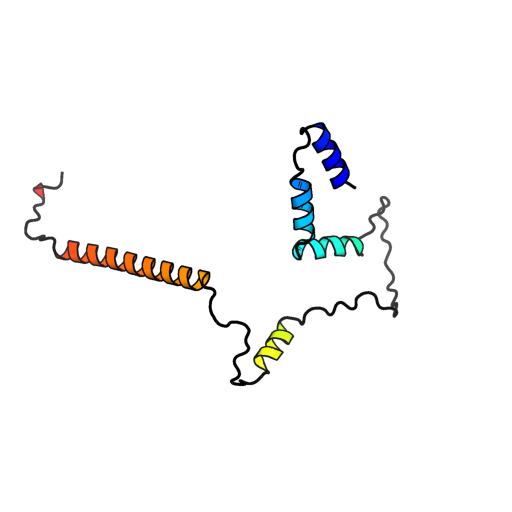.102 1.00 94.81 118 ALA A C 1
ATOM 937 O O . ALA A 1 118 ? 13.866 -8.199 -22.947 1.00 94.81 118 ALA A O 1
ATOM 938 N N . ARG A 1 119 ? 14.028 -10.141 -21.814 1.00 92.75 119 ARG A N 1
ATOM 939 C CA . ARG A 1 119 ? 15.216 -10.628 -22.535 1.00 92.75 119 ARG A CA 1
ATOM 940 C C . ARG A 1 119 ? 14.889 -10.966 -23.986 1.00 92.75 119 ARG A C 1
ATOM 942 O O . ARG A 1 119 ? 15.606 -10.507 -24.870 1.00 92.75 119 ARG A O 1
ATOM 949 N N . ASP A 1 120 ? 13.779 -11.654 -24.235 1.00 95.50 120 ASP A N 1
ATOM 950 C CA . ASP A 1 120 ? 13.363 -12.036 -25.588 1.00 95.50 120 ASP A CA 1
ATOM 951 C C . ASP A 1 120 ? 13.087 -10.816 -26.466 1.00 95.50 120 ASP A C 1
ATOM 953 O O . ASP A 1 120 ? 13.475 -10.788 -27.631 1.00 95.50 120 ASP A O 1
ATOM 957 N N . LYS A 1 121 ? 12.463 -9.768 -25.910 1.00 95.88 121 LYS A N 1
ATOM 958 C CA . LYS A 1 121 ? 12.260 -8.499 -26.624 1.00 95.88 121 LYS A CA 1
ATOM 959 C C . LYS A 1 121 ? 13.590 -7.872 -27.037 1.00 95.88 121 LYS A C 1
ATOM 961 O O . LYS A 1 121 ? 13.745 -7.525 -28.203 1.00 95.88 121 LYS A O 1
ATOM 966 N N . LYS A 1 122 ? 14.552 -7.778 -26.110 1.00 94.56 122 LYS A N 1
ATOM 967 C CA . LYS A 1 122 ? 15.895 -7.242 -26.396 1.00 94.56 122 LYS A CA 1
ATOM 968 C C . LYS A 1 122 ? 16.632 -8.074 -27.448 1.00 94.56 122 LYS A C 1
ATOM 970 O O . LYS A 1 122 ? 17.245 -7.524 -28.361 1.00 94.56 122 LYS A O 1
ATOM 975 N N . TYR A 1 123 ? 16.545 -9.396 -27.345 1.00 96.19 123 TYR A N 1
ATOM 976 C CA . TYR A 1 123 ? 17.180 -10.298 -28.298 1.00 96.19 123 TYR A CA 1
ATOM 977 C C . TYR A 1 123 ? 16.556 -10.180 -29.695 1.00 96.19 123 TYR A C 1
ATOM 979 O O . TYR A 1 123 ? 17.271 -10.025 -30.681 1.00 96.19 123 TYR A O 1
ATOM 987 N N . LYS A 1 124 ? 15.223 -10.126 -29.789 1.00 96.06 124 LYS A N 1
ATOM 988 C CA . LYS A 1 124 ? 14.515 -9.893 -31.057 1.00 96.06 124 LYS A CA 1
ATOM 989 C C . LYS A 1 124 ? 14.870 -8.548 -31.687 1.00 96.06 124 LYS A C 1
ATOM 991 O O . LYS A 1 124 ? 15.064 -8.488 -32.897 1.00 96.06 124 LYS A O 1
ATOM 996 N N . THR A 1 125 ? 14.980 -7.477 -30.897 1.00 95.00 125 THR A N 1
ATOM 997 C CA . THR A 1 125 ? 15.424 -6.178 -31.427 1.00 95.00 125 THR A CA 1
ATOM 998 C C . THR A 1 125 ? 16.844 -6.246 -31.975 1.00 95.00 125 THR A C 1
ATOM 1000 O O . THR A 1 125 ? 17.101 -5.693 -33.037 1.00 95.00 125 THR A O 1
ATOM 1003 N N . TYR A 1 126 ? 17.742 -6.970 -31.303 1.00 94.75 126 TYR A N 1
ATOM 1004 C CA . TYR A 1 126 ? 19.113 -7.159 -31.771 1.00 94.75 126 TYR A CA 1
ATOM 1005 C C . TYR A 1 126 ? 19.170 -7.942 -33.089 1.00 94.75 126 TYR A C 1
ATOM 1007 O O . TYR A 1 126 ? 19.805 -7.490 -34.036 1.00 94.75 126 TYR A O 1
ATOM 1015 N N . LEU A 1 127 ? 18.435 -9.054 -33.195 1.00 95.44 127 LEU A N 1
ATOM 1016 C CA . LEU A 1 127 ? 18.332 -9.814 -34.446 1.00 95.44 127 LEU A CA 1
ATOM 1017 C C . LEU A 1 127 ? 17.783 -8.964 -35.596 1.00 95.44 127 LEU A C 1
ATOM 1019 O O . LEU A 1 127 ? 18.275 -9.055 -36.716 1.00 95.44 127 LEU A O 1
ATOM 1023 N N . LYS A 1 128 ? 16.793 -8.107 -35.318 1.00 93.56 128 LYS A N 1
ATOM 1024 C CA . LYS A 1 128 ? 16.255 -7.189 -36.324 1.00 93.56 128 LYS A CA 1
ATOM 1025 C C . LYS A 1 128 ? 17.320 -6.213 -36.821 1.00 93.56 128 LYS A C 1
ATOM 1027 O O . LYS A 1 128 ? 17.371 -5.982 -38.018 1.00 93.56 128 LYS A O 1
ATOM 1032 N N . LEU A 1 129 ? 18.154 -5.669 -35.931 1.00 89.19 129 LEU A N 1
ATOM 1033 C CA . LEU A 1 129 ? 19.250 -4.766 -36.303 1.00 89.19 129 LEU A CA 1
ATOM 1034 C C . LEU A 1 129 ? 20.321 -5.468 -37.142 1.00 89.19 129 LEU A C 1
ATOM 1036 O O . LEU A 1 129 ? 20.810 -4.876 -38.093 1.00 89.19 129 LEU A O 1
ATOM 1040 N N . LEU A 1 130 ? 20.646 -6.726 -36.829 1.00 88.94 130 LEU A N 1
ATOM 1041 C CA . LEU A 1 130 ? 21.582 -7.519 -37.634 1.00 88.94 130 LEU A CA 1
ATOM 1042 C C . LEU A 1 130 ? 21.059 -7.814 -39.044 1.00 88.94 130 LEU A C 1
ATOM 1044 O O . LEU A 1 130 ? 21.850 -7.965 -39.966 1.00 88.94 130 LEU A O 1
ATOM 1048 N N . ALA A 1 131 ? 19.738 -7.908 -39.206 1.00 88.75 131 ALA A N 1
ATOM 1049 C CA . ALA A 1 131 ? 19.099 -8.135 -40.497 1.00 88.75 131 ALA A CA 1
ATOM 1050 C C . ALA A 1 131 ? 18.923 -6.851 -41.331 1.00 88.75 131 ALA A C 1
ATOM 1052 O O . ALA A 1 131 ? 18.468 -6.937 -42.471 1.00 88.75 131 ALA A O 1
ATOM 1053 N N . VAL A 1 132 ? 19.232 -5.667 -40.784 1.00 86.94 132 VAL A N 1
ATOM 1054 C CA . VAL A 1 132 ? 19.211 -4.421 -41.559 1.00 86.94 132 VAL A CA 1
ATOM 1055 C C . VAL A 1 132 ? 20.432 -4.400 -42.470 1.00 86.94 132 VAL A C 1
ATOM 1057 O O . VAL A 1 132 ? 21.562 -4.300 -42.000 1.00 86.94 132 VAL A O 1
ATOM 1060 N N . ASP A 1 133 ? 20.192 -4.465 -43.775 1.00 82.38 133 ASP A N 1
ATOM 1061 C CA . ASP A 1 133 ? 21.227 -4.276 -44.783 1.00 82.38 133 ASP A CA 1
ATOM 1062 C C . ASP A 1 133 ? 21.633 -2.796 -44.842 1.00 82.38 133 ASP A C 1
ATOM 1064 O O . ASP A 1 133 ? 20.870 -1.930 -45.275 1.00 82.38 133 ASP A O 1
ATOM 1068 N N . THR A 1 134 ? 22.837 -2.500 -44.358 1.00 78.12 134 THR A N 1
ATOM 1069 C CA . THR A 1 134 ? 23.406 -1.149 -44.338 1.00 78.12 134 THR A CA 1
ATOM 1070 C C . THR A 1 134 ? 24.216 -0.823 -45.590 1.00 78.12 134 THR A C 1
ATOM 1072 O O . THR A 1 134 ? 24.745 0.283 -45.688 1.00 78.12 134 THR A O 1
ATOM 1075 N N . SER A 1 135 ? 24.316 -1.735 -46.562 1.00 77.06 135 SER A N 1
ATOM 1076 C CA . SER A 1 135 ? 25.106 -1.511 -47.782 1.00 77.06 135 SER A CA 1
ATOM 1077 C C . SER A 1 135 ? 24.532 -0.413 -48.688 1.00 77.06 135 SER A C 1
ATOM 1079 O O . SER A 1 135 ? 25.287 0.271 -49.373 1.00 77.06 135 SER A O 1
ATOM 1081 N N . ASN A 1 136 ? 23.216 -0.178 -48.629 1.00 71.00 136 ASN A N 1
ATOM 1082 C CA . ASN A 1 136 ? 22.516 0.852 -49.405 1.00 71.00 136 ASN A CA 1
ATOM 1083 C C . ASN A 1 136 ? 22.313 2.183 -48.649 1.00 71.00 136 ASN A C 1
ATOM 1085 O O . ASN A 1 136 ? 21.535 3.026 -49.095 1.00 71.00 136 ASN A O 1
ATOM 1089 N N . PHE A 1 137 ? 22.977 2.405 -47.505 1.00 65.75 137 PHE A N 1
ATOM 1090 C CA . PHE A 1 137 ? 22.835 3.654 -46.744 1.00 65.75 137 PHE A CA 1
ATOM 1091 C C . PHE A 1 137 ? 23.464 4.833 -47.508 1.00 65.75 137 PHE A C 1
ATOM 1093 O O . PHE A 1 137 ? 24.685 4.962 -47.570 1.00 65.75 137 PHE A O 1
ATOM 1100 N N . ASN A 1 138 ? 22.637 5.712 -48.078 1.00 70.50 138 ASN A N 1
ATOM 1101 C CA . ASN A 1 138 ? 23.092 6.895 -48.808 1.00 70.50 138 ASN A CA 1
ATOM 1102 C C . ASN A 1 138 ? 22.869 8.157 -47.958 1.00 70.50 138 ASN A C 1
ATOM 1104 O O . ASN A 1 138 ? 21.776 8.386 -47.440 1.00 70.50 138 ASN A O 1
ATOM 1108 N N . GLU A 1 139 ? 23.888 9.010 -47.815 1.00 68.25 139 GLU A N 1
ATOM 1109 C CA . GLU A 1 139 ? 23.831 10.202 -46.943 1.00 68.25 139 GLU A CA 1
ATOM 1110 C C . GLU A 1 139 ? 22.768 11.229 -47.366 1.00 68.25 139 GLU A C 1
ATOM 1112 O O . GLU A 1 139 ? 22.370 12.081 -46.572 1.00 68.25 139 GLU A O 1
ATOM 1117 N N . LYS A 1 140 ? 22.266 11.119 -48.600 1.00 63.50 140 LYS A N 1
ATOM 1118 C CA . LYS A 1 140 ? 21.295 12.037 -49.206 1.00 63.50 140 LYS A CA 1
ATOM 1119 C C . LYS A 1 140 ? 19.869 11.921 -48.647 1.00 63.50 140 LYS A C 1
ATOM 1121 O O . LYS A 1 140 ? 19.059 12.800 -48.918 1.00 63.50 140 LYS A O 1
ATOM 1126 N N . GLU A 1 141 ? 19.557 10.879 -47.875 1.00 62.62 141 GLU A N 1
ATOM 1127 C CA . GLU A 1 141 ? 18.213 1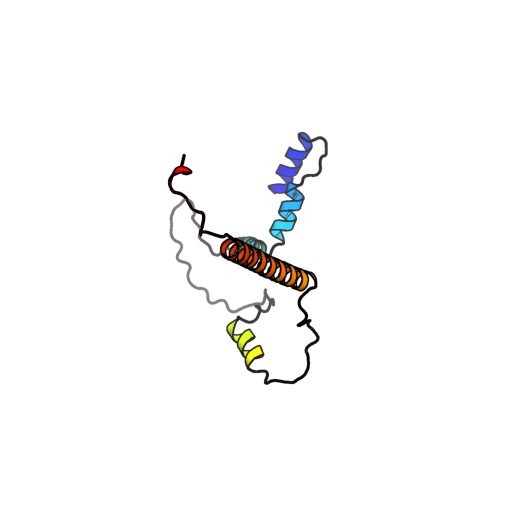0.655 -47.307 1.00 62.62 141 GLU A CA 1
ATOM 1128 C C . GLU A 1 141 ? 18.043 11.179 -45.870 1.00 62.62 141 GLU A C 1
ATOM 1130 O O . GLU A 1 141 ? 16.958 11.086 -45.296 1.00 62.62 141 GLU A O 1
ATOM 1135 N N . LYS A 1 142 ? 19.082 11.786 -45.282 1.00 59.12 142 LYS A N 1
ATOM 1136 C CA . LYS A 1 142 ? 18.971 12.492 -43.998 1.00 59.12 142 LYS A CA 1
ATOM 1137 C C . LYS A 1 142 ? 18.337 13.873 -44.219 1.00 59.12 142 LYS A C 1
ATOM 1139 O O . LYS A 1 142 ? 19.053 14.851 -44.420 1.00 59.12 142 LYS A O 1
ATOM 1144 N N . LYS A 1 143 ? 17.004 13.940 -44.215 1.00 46.88 143 LYS A N 1
ATOM 1145 C CA . LYS A 1 143 ? 16.237 15.189 -44.063 1.00 46.88 143 LYS A CA 1
ATOM 1146 C C . LYS A 1 143 ? 15.830 15.406 -42.613 1.00 46.88 143 LYS A C 1
ATOM 1148 O O . LYS A 1 143 ? 15.445 14.408 -41.966 1.00 46.88 143 LYS A O 1
#

Solvent-accessible surface area (backbone atoms only — not comparable to full-atom values): 9472 Å² total; per-residue (Å²): 113,68,69,60,56,54,48,55,58,46,47,78,76,43,86,78,59,83,64,60,67,63,54,52,49,54,58,52,48,73,34,73,79,43,40,54,54,61,53,45,64,77,64,60,90,72,74,87,78,58,100,77,79,70,86,77,84,80,74,86,74,90,72,89,77,82,94,86,71,95,67,78,74,76,72,53,72,70,58,51,49,46,53,66,69,64,54,67,91,65,96,61,85,70,90,78,66,91,62,76,53,71,69,56,51,52,51,54,50,53,52,51,52,53,53,50,55,54,49,51,53,54,48,51,53,49,54,54,58,72,68,55,79,66,89,77,73,58,84,86,74,77,122

Organism: NCBI:txid422564

pLDDT: mean 71.38, std 17.73, range [34.66, 96.19]